Protein AF-A0A850SJY1-F1 (afdb_monomer)

Sequence (124 aa):
MSHYYVGEIPRDQRPSDGVVLDFDSGEESLDRMLDRKASILSKNEGFSYKDMTPVQRVFLTHYWCPICKLLPLYALDLRHRNKVRCGKCRNVISFPGKGKYGKIKKKLAFLLWQERKGGEDVQR

Foldseek 3Di:
DDDDDDDDDDDDDDDDDDDPPPPPDDDPPLVNVLLVLLQVLQVVVPHGPVPDDPVVVQVLQWFQDPPPGIDGLLQWDCVDVVFIAGNPPRHTGDQQCDDDRSVSSSVSSVVSPCVVVVVVPPDD

pLDDT: mean 77.31, std 18.54, range [34.56, 95.31]

Radius of gyration: 23.64 Å; Cα contacts (8 Å, |Δi|>4): 106; chains: 1; bounding box: 45×64×59 Å

Mean predicted aligned error: 12.93 Å

Secondary structure (DSSP, 8-state):
--PPP-----S------S------S----HHHHHHHHHHHHHHHTT--STTS-HHHHHHHHEEEETTTEEEEGGGEE-SSTTS-EETTT--B-----SSTTHHHHHHHHHHHHHHHHHTS-S--

Solvent-accessible surface area (backbone atoms only — not comparable to full-atom values): 8003 Å² total; per-residue (Å²): 142,80,86,83,80,91,75,90,80,83,86,90,83,86,80,95,82,79,75,86,76,78,78,63,86,83,73,76,51,69,66,59,50,50,51,52,50,49,37,53,54,31,49,76,73,75,42,62,53,83,78,45,54,74,67,56,47,46,64,49,48,34,45,77,37,97,84,78,38,77,39,53,38,78,51,50,34,63,91,39,92,90,58,36,20,37,55,84,79,60,48,79,44,91,74,62,67,64,68,93,54,18,51,54,31,51,53,50,38,52,52,48,50,46,55,67,50,65,72,68,74,85,80,130

Structure (mmCIF, N/CA/C/O backbone):
data_AF-A0A850SJY1-F1
#
_entry.id   AF-A0A850SJY1-F1
#
loop_
_atom_site.group_PDB
_atom_site.id
_atom_site.type_symbol
_atom_site.label_atom_id
_atom_site.label_alt_id
_atom_site.label_comp_id
_atom_site.label_asym_id
_atom_site.label_entity_id
_atom_site.label_seq_id
_atom_site.pdbx_PDB_ins_code
_atom_site.Cartn_x
_atom_site.Cartn_y
_atom_site.Cartn_z
_atom_site.occupancy
_atom_site.B_iso_or_equiv
_atom_site.auth_seq_id
_atom_site.a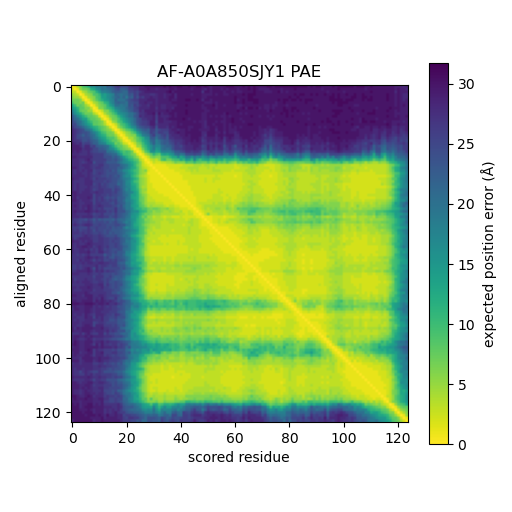uth_comp_id
_atom_site.auth_asym_id
_atom_site.auth_atom_id
_atom_site.pdbx_PDB_model_num
ATOM 1 N N . MET A 1 1 ? -17.380 -52.917 35.259 1.00 45.25 1 MET A N 1
ATOM 2 C CA . MET A 1 1 ? -17.650 -51.646 35.961 1.00 45.25 1 MET A CA 1
ATOM 3 C C . MET A 1 1 ? -16.524 -51.430 36.950 1.00 45.25 1 MET A C 1
ATOM 5 O O . MET A 1 1 ? -16.547 -52.039 38.008 1.00 45.25 1 MET A O 1
ATOM 9 N N . SER A 1 2 ? -15.520 -50.639 36.575 1.00 39.59 2 SER A N 1
ATOM 10 C CA . SER A 1 2 ? -14.435 -50.256 37.481 1.00 39.59 2 SER A CA 1
ATOM 11 C C . SER A 1 2 ? -14.310 -48.745 37.454 1.00 39.59 2 SER A C 1
ATOM 13 O O . SER A 1 2 ? -14.158 -48.137 36.398 1.00 39.59 2 SER A O 1
ATOM 15 N N . HIS A 1 3 ? -14.491 -48.176 38.639 1.00 42.84 3 HIS A N 1
ATOM 16 C CA . HIS A 1 3 ? -14.494 -46.759 38.939 1.00 42.84 3 HIS A CA 1
ATOM 17 C C . HIS A 1 3 ? -13.081 -46.192 38.789 1.00 42.84 3 HIS A C 1
ATOM 19 O O . HIS A 1 3 ? -12.142 -46.726 39.377 1.00 42.84 3 HIS A O 1
ATOM 25 N N . TYR A 1 4 ? -12.934 -45.099 38.043 1.00 50.09 4 TYR A N 1
ATOM 26 C CA . TYR A 1 4 ? -11.721 -44.289 38.089 1.00 50.09 4 TYR A CA 1
ATOM 27 C C . TYR A 1 4 ? -11.861 -43.268 39.218 1.00 50.09 4 TYR A C 1
ATOM 29 O O . TYR A 1 4 ? -12.782 -42.453 39.232 1.00 50.09 4 TYR A O 1
ATOM 37 N N . TYR A 1 5 ? -10.959 -43.383 40.186 1.00 50.75 5 TYR A N 1
ATOM 38 C CA . TYR A 1 5 ? -10.800 -42.487 41.323 1.00 50.75 5 TYR A CA 1
ATOM 39 C C . TYR A 1 5 ? -10.130 -41.184 40.857 1.00 50.75 5 TYR A C 1
ATOM 41 O O . TYR A 1 5 ? -9.158 -41.223 40.103 1.00 50.75 5 TYR A O 1
ATOM 49 N N . VAL A 1 6 ? -10.646 -40.042 41.315 1.00 51.06 6 VAL A N 1
ATOM 50 C CA . VAL A 1 6 ? -10.051 -38.712 41.125 1.00 51.06 6 VAL A CA 1
ATOM 51 C C . VAL A 1 6 ? -8.974 -38.538 42.195 1.00 51.06 6 VAL A C 1
ATOM 53 O O . VAL A 1 6 ? -9.284 -38.533 43.383 1.00 51.06 6 VAL A O 1
ATOM 56 N N . GLY A 1 7 ? -7.712 -38.446 41.778 1.00 42.31 7 GLY A N 1
ATOM 57 C CA . GLY A 1 7 ? -6.581 -38.101 42.638 1.00 42.31 7 GLY A CA 1
ATOM 58 C C . GLY A 1 7 ? -5.987 -36.766 42.201 1.00 42.31 7 GLY A C 1
ATOM 59 O O . GLY A 1 7 ? -5.564 -36.622 41.056 1.00 42.31 7 GLY A O 1
ATOM 60 N N . GLU A 1 8 ? -5.993 -35.789 43.102 1.00 50.28 8 GLU A N 1
ATOM 61 C CA . GLU A 1 8 ? -5.348 -34.485 42.943 1.00 50.28 8 GLU A CA 1
ATOM 62 C C . GLU A 1 8 ? -3.819 -34.652 42.917 1.00 50.28 8 GLU A C 1
ATOM 64 O O . GLU A 1 8 ? -3.262 -35.364 43.754 1.00 50.28 8 GLU A O 1
ATOM 69 N N . ILE A 1 9 ? -3.129 -34.002 41.970 1.00 54.12 9 ILE A N 1
ATOM 70 C CA . ILE A 1 9 ? -1.659 -34.016 41.895 1.00 54.12 9 ILE A CA 1
ATOM 71 C C . ILE A 1 9 ? -1.104 -32.658 42.385 1.00 54.12 9 ILE A C 1
ATOM 73 O O . ILE A 1 9 ? -1.528 -31.619 41.871 1.00 54.12 9 ILE A O 1
ATOM 77 N N . PRO A 1 10 ? -0.180 -32.651 43.371 1.00 42.91 10 PRO A N 1
ATOM 78 C CA . PRO A 1 10 ? 0.374 -31.457 44.019 1.00 42.91 10 PRO A CA 1
ATOM 79 C C . PRO A 1 10 ? 1.134 -30.488 43.103 1.00 42.91 10 PRO A C 1
ATOM 81 O O . PRO A 1 10 ? 1.713 -30.870 42.087 1.00 42.91 10 PRO A O 1
ATOM 84 N N . ARG A 1 11 ? 1.179 -29.221 43.539 1.00 51.91 11 ARG A N 1
ATOM 85 C CA . ARG A 1 11 ? 2.050 -28.161 43.009 1.00 51.91 11 ARG A CA 1
ATOM 86 C C . ARG A 1 11 ? 3.530 -28.452 43.292 1.00 51.91 11 ARG A C 1
ATOM 88 O O . ARG A 1 11 ? 3.862 -29.057 44.304 1.00 51.91 11 ARG A O 1
ATOM 95 N N . ASP A 1 12 ? 4.360 -27.885 42.420 1.00 52.19 12 ASP A N 1
ATOM 96 C CA . ASP A 1 12 ? 5.818 -27.744 42.496 1.00 52.19 12 ASP A CA 1
ATOM 97 C C . ASP A 1 12 ? 6.671 -28.972 42.159 1.00 52.19 12 ASP A C 1
ATOM 99 O O . ASP A 1 12 ? 7.045 -29.767 43.015 1.00 52.19 12 ASP A O 1
ATOM 103 N N . GLN A 1 13 ? 7.085 -29.024 40.886 1.00 45.97 13 GLN A N 1
ATOM 104 C CA . GLN A 1 13 ? 8.474 -29.292 40.503 1.00 45.97 13 GLN A CA 1
ATOM 105 C C . GLN A 1 13 ? 8.718 -28.856 39.048 1.00 45.97 13 GLN A C 1
ATOM 107 O O . GLN A 1 13 ? 8.321 -29.519 38.092 1.00 45.97 13 GLN A O 1
ATOM 112 N N . ARG A 1 14 ? 9.372 -27.701 38.886 1.00 57.16 14 ARG A N 1
ATOM 113 C CA . ARG A 1 14 ? 10.052 -27.299 37.645 1.00 57.16 14 ARG A CA 1
ATOM 114 C C . ARG A 1 14 ? 11.370 -28.072 37.545 1.00 57.16 14 ARG A C 1
ATOM 116 O O . ARG A 1 14 ? 12.137 -28.050 38.506 1.00 57.16 14 ARG A O 1
ATOM 123 N N . PRO A 1 15 ? 11.695 -28.603 36.363 1.00 44.12 15 PRO A N 1
ATOM 124 C CA . PRO A 1 15 ? 13.043 -28.453 35.835 1.00 44.12 15 PRO A CA 1
ATOM 125 C C . PRO A 1 15 ? 13.032 -27.424 34.709 1.00 44.12 15 PRO A C 1
ATOM 127 O O . PRO A 1 15 ? 12.260 -27.490 33.754 1.00 44.12 15 PRO A O 1
ATOM 130 N N . SER A 1 16 ? 13.875 -26.426 34.906 1.00 57.25 16 SER A N 1
ATOM 131 C CA . SER A 1 16 ? 14.243 -25.365 33.988 1.00 57.25 16 SER A CA 1
ATOM 132 C C . SER A 1 16 ? 14.931 -25.968 32.767 1.00 57.25 16 SER A C 1
ATOM 134 O O . SER A 1 16 ? 16.061 -26.392 32.911 1.00 57.25 16 SER A O 1
ATOM 136 N N . ASP A 1 17 ? 14.261 -26.025 31.617 1.00 53.19 17 ASP A N 1
ATOM 137 C CA . ASP A 1 17 ? 14.874 -26.099 30.280 1.00 53.19 17 ASP A CA 1
ATOM 138 C C . ASP A 1 17 ? 13.757 -25.961 29.241 1.00 53.19 17 ASP A C 1
ATOM 140 O O . ASP A 1 17 ? 13.065 -26.910 28.880 1.00 53.19 17 ASP A O 1
ATOM 144 N N . GLY A 1 18 ? 13.500 -24.727 28.815 1.00 48.84 18 GLY A N 1
ATOM 145 C CA . GLY A 1 18 ? 12.356 -24.425 27.965 1.00 48.84 18 GLY A CA 1
ATOM 146 C C . GLY A 1 18 ? 12.515 -23.087 27.276 1.00 48.84 18 GLY A C 1
ATOM 147 O O . GLY A 1 18 ? 11.812 -22.145 27.612 1.00 48.84 18 GLY A O 1
ATOM 148 N N . VAL A 1 19 ? 13.468 -23.052 26.344 1.00 50.16 19 VAL A N 1
ATOM 149 C CA . VAL A 1 19 ? 13.595 -22.103 25.230 1.00 50.16 19 VAL A CA 1
ATOM 150 C C . VAL A 1 19 ? 13.408 -20.637 25.636 1.00 50.16 19 VAL A C 1
ATOM 152 O O . VAL A 1 19 ? 12.308 -20.088 25.616 1.00 50.16 19 VAL A O 1
ATOM 155 N N . VAL A 1 20 ? 14.520 -19.971 25.948 1.00 45.59 20 VAL A N 1
ATOM 156 C CA . VAL A 1 20 ? 14.609 -18.515 25.800 1.00 45.59 20 VAL A CA 1
ATOM 157 C C . VAL A 1 20 ? 14.254 -18.219 24.342 1.00 45.59 20 VAL A C 1
ATOM 159 O O . VAL A 1 20 ? 15.021 -18.521 23.434 1.00 45.59 20 VAL A O 1
ATOM 162 N N . LEU A 1 21 ? 13.038 -17.727 24.100 1.00 49.91 21 LEU A N 1
ATOM 163 C CA . LEU A 1 21 ? 12.724 -17.071 22.843 1.00 49.91 21 LEU A CA 1
ATOM 164 C C . LEU A 1 21 ? 13.531 -15.777 22.855 1.00 49.91 21 LEU A C 1
ATOM 166 O O . LEU A 1 21 ? 13.095 -14.779 23.429 1.00 49.91 21 LEU A O 1
ATOM 170 N N . ASP A 1 22 ? 14.720 -15.830 22.261 1.00 45.59 22 ASP A N 1
ATOM 171 C CA . ASP A 1 22 ? 15.422 -14.656 21.764 1.00 45.59 22 ASP A CA 1
ATOM 172 C C . ASP A 1 22 ? 14.466 -13.920 20.815 1.00 45.59 22 ASP A C 1
ATOM 174 O O . ASP A 1 22 ? 14.356 -14.230 19.629 1.00 45.59 22 ASP A O 1
ATOM 178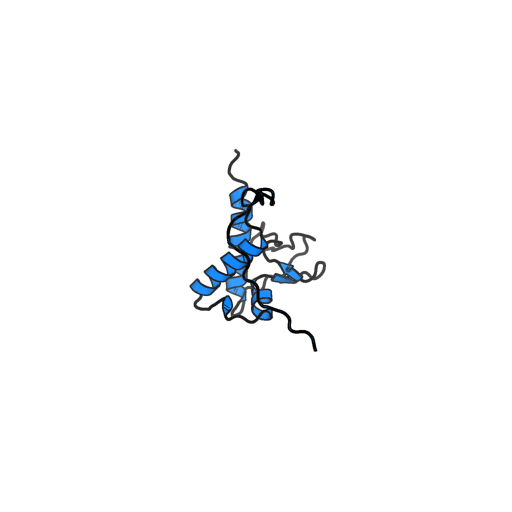 N N . PHE A 1 23 ? 13.694 -12.971 21.352 1.00 52.50 23 PHE A N 1
ATOM 179 C CA . PHE A 1 23 ? 12.986 -11.990 20.540 1.00 52.50 23 PHE A CA 1
ATOM 180 C C . PHE A 1 23 ? 14.000 -10.922 20.144 1.00 52.50 23 PHE A C 1
ATOM 182 O O . PHE A 1 23 ? 14.135 -9.877 20.778 1.00 52.50 23 PHE A O 1
ATOM 189 N N . ASP A 1 24 ? 14.750 -11.310 19.117 1.00 51.59 24 ASP A N 1
ATOM 190 C CA . ASP A 1 24 ? 15.448 -10.519 18.115 1.00 51.59 24 ASP A CA 1
ATOM 191 C C . ASP A 1 24 ? 15.129 -9.014 18.182 1.00 51.59 24 ASP A C 1
ATOM 193 O O . ASP A 1 24 ? 13.963 -8.604 18.145 1.00 51.59 24 ASP A O 1
ATOM 197 N N . SER A 1 25 ? 16.183 -8.200 18.289 1.00 48.81 25 SER A N 1
ATOM 198 C CA . SER A 1 25 ? 16.172 -6.740 18.157 1.00 48.81 25 SER A CA 1
ATOM 199 C C . SER A 1 25 ? 15.089 -6.266 17.183 1.00 48.81 25 SER A C 1
ATOM 201 O O . SER A 1 25 ? 15.163 -6.507 15.983 1.00 48.81 25 SER A O 1
ATOM 203 N N . GLY A 1 26 ? 14.058 -5.617 17.731 1.00 50.81 26 GLY A N 1
ATOM 204 C CA . GLY A 1 26 ? 12.777 -5.375 17.074 1.00 50.81 26 GLY A CA 1
ATOM 205 C C . GLY A 1 26 ? 12.823 -4.481 15.834 1.00 50.81 26 GLY A C 1
ATOM 206 O O . GLY A 1 26 ? 12.446 -3.311 15.901 1.00 50.81 26 GLY A O 1
ATOM 207 N N . GLU A 1 27 ? 13.165 -5.049 14.680 1.00 56.59 27 GLU A N 1
ATOM 208 C CA . GLU A 1 27 ? 12.739 -4.505 13.393 1.00 56.59 27 GLU A CA 1
ATOM 209 C C . GLU A 1 27 ? 11.227 -4.732 13.235 1.00 56.59 27 GLU A C 1
ATOM 211 O O . GLU A 1 27 ? 10.726 -5.855 13.118 1.00 56.59 27 GLU A O 1
ATOM 216 N N . GLU A 1 28 ? 10.453 -3.644 13.252 1.00 72.69 28 GLU A N 1
ATOM 217 C CA . GLU A 1 28 ? 9.035 -3.688 12.896 1.00 72.69 28 GLU A CA 1
ATOM 218 C C . GLU A 1 28 ? 8.912 -4.182 11.444 1.00 72.69 28 GLU A C 1
ATOM 220 O O . GLU A 1 28 ? 9.332 -3.507 10.507 1.00 72.69 28 GLU A O 1
ATOM 225 N N . SER A 1 29 ? 8.317 -5.364 11.231 1.00 87.56 29 SER A N 1
ATOM 226 C CA . SER A 1 29 ? 8.063 -5.872 9.875 1.00 87.56 29 SER A CA 1
ATOM 227 C C . SER A 1 29 ? 7.284 -4.840 9.047 1.00 87.56 29 SER A C 1
ATOM 229 O O . SER A 1 29 ? 6.317 -4.256 9.550 1.00 87.56 29 SER A O 1
ATOM 231 N N . LEU A 1 30 ? 7.626 -4.676 7.766 1.00 87.69 30 LEU A N 1
ATOM 232 C CA . LEU A 1 30 ? 6.996 -3.687 6.877 1.00 87.69 30 LEU A CA 1
ATOM 233 C C . LEU A 1 30 ? 5.464 -3.811 6.801 1.00 87.69 30 LEU A C 1
ATOM 235 O O . LEU A 1 30 ? 4.776 -2.800 6.654 1.00 87.69 30 LEU A O 1
ATOM 239 N N . ASP A 1 31 ? 4.924 -5.025 6.935 1.00 87.94 31 ASP A N 1
ATOM 240 C CA . ASP A 1 31 ? 3.477 -5.261 6.975 1.00 87.94 31 ASP A CA 1
ATOM 241 C C . ASP A 1 31 ? 2.833 -4.691 8.252 1.00 87.94 31 ASP A C 1
ATOM 243 O O . ASP A 1 31 ? 1.812 -4.007 8.180 1.00 87.94 31 ASP A O 1
ATOM 247 N N . ARG A 1 32 ? 3.466 -4.876 9.420 1.00 88.81 32 ARG A N 1
ATOM 248 C CA . ARG A 1 32 ? 3.012 -4.266 10.686 1.00 88.81 32 ARG A CA 1
ATOM 249 C C . ARG A 1 32 ? 3.079 -2.742 10.634 1.00 88.81 32 ARG A C 1
ATOM 251 O O . ARG A 1 32 ? 2.130 -2.083 11.061 1.00 88.81 32 ARG A O 1
ATOM 258 N N . MET A 1 33 ? 4.148 -2.185 10.062 1.00 90.75 33 MET A N 1
ATOM 259 C CA . MET A 1 33 ? 4.275 -0.742 9.839 1.00 90.75 33 MET A CA 1
ATOM 260 C C . MET A 1 33 ? 3.144 -0.227 8.934 1.00 90.75 33 MET A C 1
ATOM 262 O O . MET A 1 33 ? 2.474 0.755 9.262 1.00 90.75 33 MET A O 1
ATOM 266 N N . LEU A 1 34 ? 2.885 -0.912 7.814 1.00 91.94 34 LEU A N 1
ATOM 267 C CA . LEU A 1 34 ? 1.805 -0.589 6.878 1.00 91.94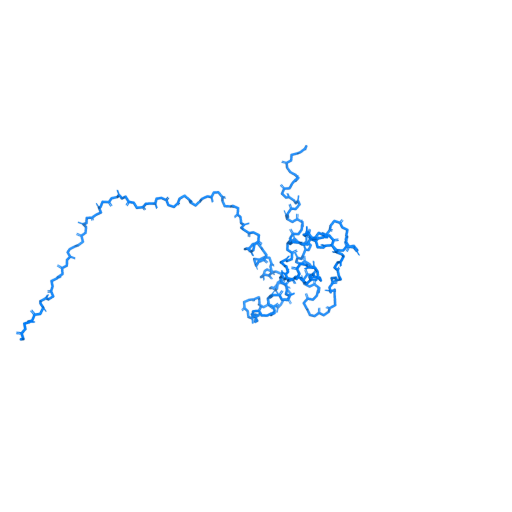 34 LEU A CA 1
ATOM 268 C C . LEU A 1 34 ? 0.443 -0.549 7.578 1.00 91.94 34 LEU A C 1
ATOM 270 O O . LEU A 1 34 ? -0.272 0.448 7.447 1.00 91.94 34 LEU A O 1
ATOM 274 N N . ASP A 1 35 ? 0.109 -1.580 8.352 1.00 91.56 35 ASP A N 1
ATOM 275 C CA . ASP A 1 35 ? -1.158 -1.656 9.080 1.00 91.56 35 ASP A CA 1
ATOM 276 C C . ASP A 1 35 ? -1.273 -0.588 10.173 1.00 91.56 35 ASP A C 1
ATOM 278 O O . ASP A 1 35 ? -2.304 0.085 10.289 1.00 91.56 35 ASP A O 1
ATOM 282 N N . ARG A 1 36 ? -0.208 -0.366 10.949 1.00 91.75 36 ARG A N 1
ATOM 283 C CA . ARG A 1 36 ? -0.174 0.662 11.996 1.00 91.75 36 ARG A CA 1
ATOM 284 C C . ARG A 1 36 ? -0.401 2.052 11.410 1.00 91.75 36 ARG A C 1
ATOM 286 O O . ARG A 1 36 ? -1.250 2.802 11.901 1.00 91.75 36 ARG A O 1
ATOM 293 N N . LYS A 1 37 ? 0.317 2.397 10.338 1.00 92.44 37 LYS A N 1
ATOM 294 C CA . LYS A 1 37 ? 0.176 3.694 9.663 1.00 92.44 37 LYS A CA 1
ATOM 295 C C . LYS A 1 37 ? -1.197 3.835 9.020 1.00 92.44 37 LYS A C 1
ATOM 297 O O . LYS A 1 37 ? -1.809 4.890 9.172 1.00 92.44 37 LYS A O 1
ATOM 302 N N . ALA A 1 38 ? -1.711 2.788 8.373 1.00 92.12 38 ALA A N 1
ATOM 303 C CA . ALA A 1 38 ? -3.061 2.786 7.817 1.00 92.12 38 ALA A CA 1
ATOM 304 C C . ALA A 1 38 ? -4.112 3.050 8.905 1.00 92.12 38 ALA A C 1
ATOM 306 O O . ALA A 1 38 ? -4.997 3.883 8.703 1.00 92.12 38 ALA A O 1
ATOM 307 N N . SER A 1 39 ? -3.977 2.426 10.078 1.00 92.25 39 SER A N 1
ATOM 308 C CA . SER A 1 39 ? -4.875 2.640 11.215 1.00 92.25 39 SER A CA 1
ATOM 309 C C . SER A 1 39 ? -4.842 4.080 11.736 1.00 92.25 39 SER A C 1
ATOM 311 O O . SER A 1 39 ? -5.900 4.659 11.986 1.00 92.25 39 SER A O 1
ATOM 313 N N . ILE A 1 40 ? -3.653 4.672 11.885 1.00 91.69 40 ILE A N 1
ATOM 314 C CA . ILE A 1 40 ? -3.493 6.060 12.353 1.00 91.69 40 ILE A CA 1
ATOM 315 C C . ILE A 1 40 ? -4.091 7.044 11.340 1.00 91.69 40 ILE A C 1
ATOM 317 O O . ILE A 1 40 ? -4.888 7.905 11.708 1.00 91.69 40 ILE A O 1
ATOM 321 N N . LEU A 1 41 ? -3.754 6.893 10.055 1.00 91.25 41 LEU A N 1
ATOM 322 C CA . LEU A 1 41 ? -4.258 7.762 8.986 1.00 91.25 41 LEU A CA 1
ATOM 323 C C . LEU A 1 41 ? -5.779 7.689 8.859 1.00 91.25 41 LEU A C 1
ATOM 325 O O . LEU A 1 41 ? -6.429 8.716 8.704 1.00 91.25 41 LEU A O 1
ATOM 329 N N . SER A 1 42 ? -6.338 6.482 8.953 1.00 89.44 42 SER A N 1
ATOM 330 C CA . SER A 1 42 ? -7.784 6.261 8.907 1.00 89.44 42 SER A CA 1
ATOM 331 C C . SER A 1 42 ? -8.500 7.014 10.026 1.00 89.44 42 SER A C 1
ATOM 333 O O . SER A 1 42 ? -9.467 7.731 9.772 1.00 89.44 42 SER A O 1
ATOM 335 N N . LYS A 1 43 ? -7.968 6.921 11.254 1.00 89.62 43 LYS A N 1
ATOM 336 C CA . LYS A 1 43 ? -8.519 7.609 12.425 1.00 89.62 43 LYS A CA 1
ATOM 337 C C . LYS A 1 43 ? -8.503 9.131 12.250 1.00 89.62 43 LYS A C 1
ATOM 339 O O . LYS A 1 43 ? -9.496 9.781 12.559 1.00 89.62 43 LYS A O 1
ATOM 344 N N . ASN A 1 44 ? -7.418 9.686 11.707 1.00 87.81 44 ASN A N 1
ATOM 345 C CA . ASN A 1 44 ? -7.289 11.127 11.451 1.00 87.81 44 ASN A CA 1
ATOM 346 C C . ASN A 1 44 ? -8.269 11.640 10.383 1.00 87.81 44 ASN A C 1
ATOM 348 O O . ASN A 1 44 ? -8.629 12.811 10.391 1.00 87.81 44 ASN A O 1
ATOM 352 N N . GLU A 1 45 ? -8.700 10.772 9.470 1.00 85.88 45 GLU A N 1
ATOM 353 C CA . GLU A 1 45 ? -9.673 11.084 8.417 1.00 85.88 45 GLU A CA 1
ATOM 354 C C . GLU A 1 45 ? -11.118 10.738 8.841 1.00 85.88 45 GLU A C 1
ATOM 356 O O . GLU A 1 45 ? -12.040 10.819 8.030 1.00 85.88 45 GLU A O 1
ATOM 361 N N . GLY A 1 46 ? -11.330 10.364 10.111 1.00 85.75 46 GLY A N 1
ATOM 362 C CA . GLY A 1 46 ? -12.655 10.187 10.708 1.00 85.75 46 GLY A CA 1
ATOM 363 C C . GLY A 1 46 ? -13.291 8.807 10.523 1.00 85.75 46 GLY A C 1
ATOM 364 O O . GLY A 1 46 ? -14.508 8.689 10.644 1.00 85.75 46 GLY A O 1
ATOM 365 N N . PHE A 1 47 ? -12.518 7.754 10.230 1.00 86.12 47 PHE A N 1
ATOM 366 C CA . PHE A 1 47 ? -13.053 6.388 10.153 1.00 86.12 47 PHE A CA 1
ATOM 367 C C . PHE A 1 47 ? -12.137 5.336 10.792 1.00 86.12 47 PHE A C 1
ATOM 369 O O . PHE A 1 47 ? -10.920 5.480 10.883 1.00 86.12 47 PHE A O 1
ATOM 376 N N . SER A 1 48 ? -12.733 4.230 11.233 1.00 87.69 48 SER A N 1
ATOM 377 C CA . SER A 1 48 ? -12.013 3.123 11.861 1.00 87.69 48 SER A CA 1
ATOM 378 C C . SER A 1 48 ? -11.473 2.153 10.811 1.00 87.69 48 SER A C 1
ATOM 380 O O . SER A 1 48 ? -12.223 1.578 10.023 1.00 87.69 48 SER A O 1
ATOM 382 N N . TYR A 1 49 ? -10.157 1.930 10.814 1.00 88.44 49 TYR A N 1
ATOM 383 C CA . TYR A 1 49 ? -9.527 0.895 9.983 1.00 88.44 49 TYR A CA 1
ATOM 384 C C . TYR A 1 49 ? -9.981 -0.519 10.380 1.00 88.44 49 TYR A C 1
ATOM 386 O O . TYR A 1 49 ? -10.098 -1.398 9.526 1.00 88.44 49 TYR A O 1
ATOM 394 N N . LYS A 1 50 ? -10.289 -0.736 11.667 1.00 87.69 50 LYS A N 1
ATOM 395 C CA . LYS A 1 50 ? -10.780 -2.025 12.175 1.00 87.69 50 LYS A CA 1
ATOM 396 C C . LYS A 1 50 ? -12.172 -2.357 11.639 1.00 87.69 50 LYS A C 1
ATOM 398 O O . LYS A 1 50 ? -12.430 -3.516 11.329 1.00 87.69 50 LYS A O 1
ATOM 403 N N . ASP A 1 51 ? -13.003 -1.342 11.433 1.00 90.06 51 ASP A N 1
ATOM 404 C CA . ASP A 1 51 ? -14.386 -1.513 10.971 1.00 90.06 51 ASP A CA 1
ATOM 405 C C . ASP A 1 51 ? -14.460 -1.693 9.446 1.00 90.06 51 ASP A C 1
ATOM 407 O O . ASP A 1 51 ? -15.511 -2.012 8.893 1.00 90.06 51 ASP A O 1
ATOM 411 N N . MET A 1 52 ? -13.338 -1.516 8.737 1.00 89.38 52 MET A N 1
AT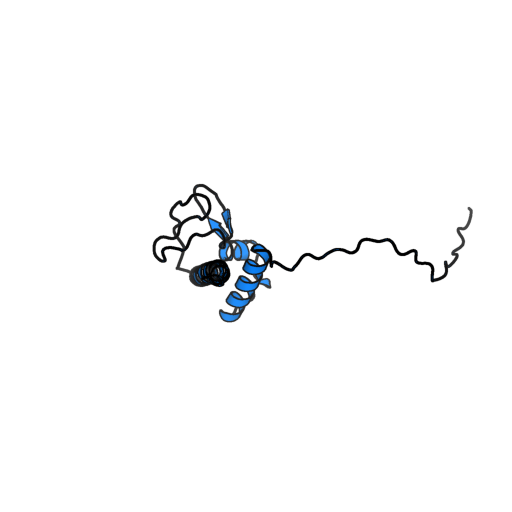OM 412 C CA . MET A 1 52 ? -13.264 -1.823 7.315 1.00 89.38 52 MET A CA 1
ATOM 413 C C . MET A 1 52 ? -13.354 -3.320 7.058 1.00 89.38 52 MET A C 1
ATOM 415 O O . MET A 1 52 ? -12.674 -4.125 7.704 1.00 89.38 52 MET A O 1
ATOM 419 N N . THR A 1 53 ? -14.083 -3.664 5.999 1.00 92.31 53 THR A N 1
ATOM 420 C CA . THR A 1 53 ? -14.051 -5.011 5.423 1.00 92.31 53 THR A CA 1
ATOM 421 C C . THR A 1 53 ? -12.635 -5.364 4.941 1.00 92.31 53 THR A C 1
ATOM 423 O O . THR A 1 53 ? -11.881 -4.470 4.535 1.00 92.31 53 THR A O 1
ATOM 426 N N . PRO A 1 54 ? -12.260 -6.655 4.900 1.00 90.06 54 PRO A N 1
ATOM 427 C CA . PRO A 1 54 ? -10.946 -7.080 4.410 1.00 90.06 54 PRO A CA 1
ATOM 428 C C . PRO A 1 54 ? -10.606 -6.529 3.017 1.00 90.06 54 PRO A C 1
ATOM 430 O O . PRO A 1 54 ? -9.497 -6.056 2.780 1.00 90.06 54 PRO A O 1
ATOM 433 N N . VAL A 1 55 ? -11.590 -6.495 2.115 1.00 90.06 55 VAL A N 1
ATOM 434 C CA . VAL A 1 55 ? -11.432 -5.965 0.753 1.00 90.06 55 VAL A CA 1
ATOM 435 C C . VAL A 1 55 ? -11.104 -4.468 0.765 1.00 90.06 55 VAL A C 1
ATOM 437 O O . VAL A 1 55 ? -10.206 -4.024 0.049 1.00 90.06 55 VAL A O 1
ATOM 440 N N . GLN A 1 56 ? -11.775 -3.674 1.604 1.00 89.69 56 GLN A N 1
ATOM 441 C CA . GLN A 1 56 ? -11.485 -2.241 1.746 1.00 89.69 56 GLN A CA 1
ATOM 442 C C . GLN A 1 56 ? -10.078 -1.989 2.295 1.00 89.69 56 GLN A C 1
ATOM 444 O O . GLN A 1 56 ? -9.396 -1.082 1.814 1.00 89.69 56 GLN A O 1
ATOM 449 N N . ARG A 1 57 ? -9.622 -2.811 3.250 1.00 91.44 57 ARG A N 1
ATOM 450 C CA . ARG A 1 57 ? -8.250 -2.722 3.766 1.00 91.44 57 ARG A CA 1
ATOM 451 C C . ARG A 1 57 ? -7.242 -2.971 2.654 1.00 91.44 57 ARG A C 1
ATOM 453 O O . ARG A 1 57 ? -6.367 -2.138 2.455 1.00 91.44 57 ARG A O 1
ATOM 460 N N . VAL A 1 58 ? -7.432 -4.023 1.852 1.00 90.75 58 VAL A N 1
ATOM 461 C CA . VAL A 1 58 ? -6.583 -4.306 0.681 1.00 90.75 58 VAL A CA 1
ATOM 462 C C . VAL A 1 58 ? -6.575 -3.133 -0.302 1.00 90.75 58 VAL A C 1
ATOM 464 O O . VAL A 1 58 ? -5.510 -2.722 -0.756 1.00 90.75 58 VAL A O 1
ATOM 467 N N . PHE A 1 59 ? -7.725 -2.518 -0.592 1.00 88.69 59 PHE A N 1
ATOM 468 C CA . PHE A 1 59 ? -7.766 -1.331 -1.454 1.00 88.69 59 PHE A CA 1
ATOM 469 C C . PHE A 1 59 ? -6.937 -0.157 -0.916 1.00 88.69 59 PHE A C 1
ATOM 471 O O . PHE A 1 59 ? -6.366 0.596 -1.717 1.00 88.69 59 PHE A O 1
ATOM 478 N N . LEU A 1 60 ? -6.876 0.004 0.407 1.00 90.44 60 LEU A N 1
ATOM 479 C CA . LEU A 1 60 ? -6.117 1.055 1.074 1.00 90.44 60 LEU A CA 1
ATOM 480 C C . LEU A 1 60 ? -4.624 0.731 1.168 1.00 90.44 60 LEU A C 1
ATOM 482 O O . LEU A 1 60 ? -3.815 1.639 1.022 1.00 90.44 60 LEU A O 1
ATOM 486 N N . THR A 1 61 ? -4.258 -0.530 1.394 1.00 93.00 61 THR A N 1
ATOM 487 C CA . THR A 1 61 ? -2.881 -0.942 1.713 1.00 93.00 61 THR A CA 1
ATOM 488 C C . THR A 1 61 ? -2.119 -1.557 0.543 1.00 93.00 61 THR A C 1
ATOM 490 O O . THR A 1 61 ? -0.900 -1.679 0.624 1.00 93.00 61 THR A O 1
ATOM 493 N N . HIS A 1 62 ? -2.787 -1.886 -0.567 1.00 93.12 62 HIS A N 1
ATOM 494 C CA . HIS A 1 62 ? -2.177 -2.521 -1.739 1.00 93.12 62 HIS A CA 1
ATOM 495 C C . HIS A 1 62 ? -2.424 -1.734 -3.027 1.00 93.12 62 HIS A C 1
ATOM 497 O O . HIS A 1 62 ? -3.417 -1.023 -3.166 1.00 93.12 62 HIS A O 1
ATOM 503 N N . TYR A 1 63 ? -1.547 -1.877 -4.016 1.00 92.19 63 TYR A N 1
ATOM 504 C CA . TYR A 1 63 ? -1.721 -1.384 -5.379 1.00 92.19 63 TYR A CA 1
ATOM 505 C C . TYR A 1 63 ? -1.699 -2.537 -6.382 1.00 92.19 63 TYR A C 1
ATOM 507 O O . TYR A 1 63 ? -1.143 -3.602 -6.125 1.00 92.19 63 TYR A O 1
ATOM 515 N N . TRP A 1 64 ? -2.302 -2.309 -7.546 1.00 91.38 64 TRP A N 1
ATOM 516 C CA . TRP A 1 64 ? -2.280 -3.273 -8.635 1.00 91.38 64 TRP A CA 1
ATOM 517 C C . TRP A 1 64 ? -1.209 -2.896 -9.655 1.00 91.38 64 TRP A C 1
ATOM 519 O O . TRP A 1 64 ? -1.170 -1.770 -10.155 1.00 91.38 64 TRP A O 1
ATOM 529 N N . CYS A 1 65 ? -0.338 -3.850 -9.960 1.00 92.50 65 CYS A N 1
ATOM 530 C CA . CYS A 1 65 ? 0.624 -3.787 -11.041 1.00 92.50 65 CYS A CA 1
ATOM 531 C C . CYS A 1 65 ? 0.168 -4.714 -12.180 1.00 92.50 65 CYS A C 1
ATOM 533 O O . CYS A 1 65 ? -0.134 -5.877 -11.915 1.00 92.50 65 CYS A O 1
ATOM 535 N N . PRO A 1 66 ? 0.184 -4.274 -13.450 1.00 92.00 66 PRO A N 1
ATOM 536 C CA . PRO A 1 66 ? -0.195 -5.145 -14.566 1.00 92.00 66 PRO A CA 1
ATOM 537 C C . PRO A 1 66 ? 0.707 -6.381 -14.698 1.00 92.00 66 PRO A C 1
ATOM 539 O O . PRO A 1 66 ? 0.230 -7.463 -15.052 1.00 92.00 66 PRO A O 1
ATOM 542 N N . ILE A 1 67 ? 1.984 -6.228 -14.336 1.00 95.31 67 ILE A N 1
ATOM 543 C CA . ILE A 1 67 ? 3.006 -7.277 -14.397 1.00 95.31 67 ILE A CA 1
ATOM 544 C C . ILE A 1 67 ? 3.011 -8.092 -13.097 1.00 95.31 67 ILE A C 1
ATOM 546 O O . ILE A 1 67 ? 2.745 -9.288 -13.112 1.00 95.31 67 ILE A O 1
ATOM 550 N N . CYS A 1 68 ? 3.257 -7.443 -11.953 1.00 93.25 68 CYS A N 1
ATOM 551 C CA . CYS A 1 68 ? 3.452 -8.119 -10.664 1.00 93.25 68 CYS A CA 1
ATOM 552 C C . CYS A 1 68 ? 2.162 -8.426 -9.889 1.00 93.25 68 CYS A C 1
ATOM 554 O O . CYS A 1 68 ? 2.240 -8.979 -8.797 1.00 93.25 68 CYS A O 1
ATOM 556 N N . LYS A 1 69 ? 0.996 -8.055 -10.427 1.00 93.38 69 LYS A N 1
ATOM 557 C CA . LYS A 1 69 ? -0.318 -8.188 -9.782 1.00 93.38 69 LYS A CA 1
ATOM 558 C C . LYS A 1 69 ? -0.416 -7.357 -8.499 1.00 93.38 69 LYS A C 1
ATOM 560 O O . LYS A 1 69 ? 0.042 -6.214 -8.470 1.00 93.38 69 LYS A O 1
ATOM 565 N N . LEU A 1 70 ? -1.115 -7.869 -7.494 1.00 93.00 70 LEU A N 1
ATOM 566 C CA . LEU A 1 70 ? -1.397 -7.157 -6.257 1.00 93.00 70 LEU A CA 1
ATOM 567 C C . LEU A 1 70 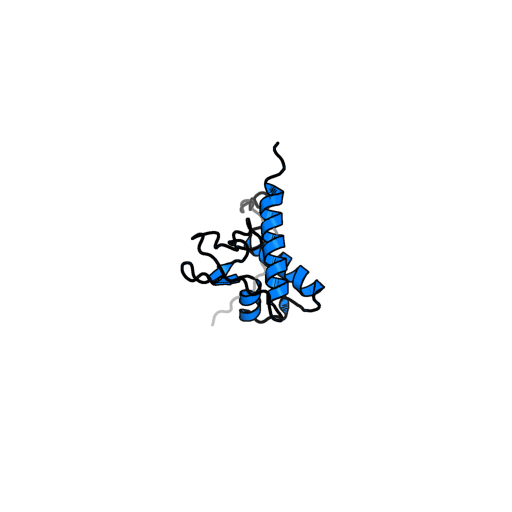? -0.139 -7.099 -5.383 1.00 93.00 70 LEU A C 1
ATOM 569 O O . LEU A 1 70 ? 0.446 -8.130 -5.065 1.00 93.00 70 LEU A O 1
ATOM 573 N N . LEU A 1 71 ? 0.268 -5.893 -4.999 1.00 93.56 71 LEU A N 1
ATOM 574 C CA . LEU A 1 71 ? 1.445 -5.656 -4.168 1.00 93.56 71 LEU A CA 1
ATOM 575 C C . LEU A 1 71 ? 1.128 -4.666 -3.042 1.00 93.56 71 LEU A C 1
ATOM 577 O O . LEU A 1 71 ? 0.317 -3.762 -3.241 1.00 93.56 71 LEU A O 1
ATOM 581 N N . PRO A 1 72 ? 1.782 -4.783 -1.880 1.00 93.38 72 PRO A N 1
ATOM 582 C CA . PRO A 1 72 ? 1.609 -3.845 -0.776 1.00 93.38 72 PRO A CA 1
ATOM 583 C C . PRO A 1 72 ? 2.185 -2.466 -1.119 1.00 93.38 72 PRO A C 1
ATOM 585 O O . PRO A 1 72 ? 3.136 -2.340 -1.893 1.00 93.38 72 PRO A O 1
ATOM 588 N N . LEU A 1 73 ? 1.628 -1.403 -0.537 1.00 93.25 73 LEU A N 1
ATOM 589 C CA . LEU A 1 73 ? 1.997 -0.020 -0.856 1.00 93.25 73 LEU A CA 1
ATOM 590 C C . LEU A 1 73 ? 3.466 0.313 -0.580 1.00 93.25 73 LEU A C 1
ATOM 592 O O . LEU A 1 73 ? 4.037 1.105 -1.327 1.00 93.25 73 LEU A O 1
ATOM 596 N N . TYR A 1 74 ? 4.097 -0.295 0.429 1.00 91.25 74 TYR A N 1
ATOM 597 C CA . TYR A 1 74 ? 5.525 -0.076 0.706 1.00 91.25 74 TYR A CA 1
ATOM 598 C C . TYR A 1 74 ? 6.439 -0.577 -0.425 1.00 91.25 74 TYR A C 1
ATOM 600 O O . TYR A 1 74 ? 7.599 -0.177 -0.512 1.00 91.25 74 TYR A O 1
ATOM 608 N N . ALA A 1 75 ? 5.930 -1.431 -1.320 1.00 91.69 75 ALA A N 1
ATOM 609 C CA . ALA A 1 75 ? 6.648 -1.899 -2.499 1.00 91.69 75 ALA A CA 1
ATOM 610 C C . ALA A 1 75 ? 6.550 -0.921 -3.686 1.00 91.69 75 ALA A C 1
ATOM 612 O O . ALA A 1 75 ? 6.897 -1.292 -4.809 1.00 91.69 75 ALA A O 1
ATOM 613 N N . LEU A 1 76 ? 6.034 0.296 -3.492 1.00 91.25 76 LEU A N 1
ATOM 614 C CA . LEU A 1 76 ? 6.065 1.354 -4.501 1.00 91.25 76 LEU A CA 1
ATOM 615 C C . LEU A 1 76 ? 7.396 2.095 -4.505 1.00 91.25 76 LEU A C 1
ATOM 617 O O . LEU A 1 76 ? 8.021 2.333 -3.474 1.00 91.25 76 LEU A O 1
ATOM 621 N N . ASP A 1 77 ? 7.785 2.528 -5.696 1.00 89.94 77 ASP A N 1
ATOM 622 C CA . ASP A 1 77 ? 8.860 3.480 -5.897 1.00 89.94 77 ASP A CA 1
ATOM 623 C C . ASP A 1 77 ? 8.264 4.867 -6.169 1.00 89.94 77 ASP A C 1
ATOM 625 O O . ASP A 1 77 ? 7.670 5.120 -7.2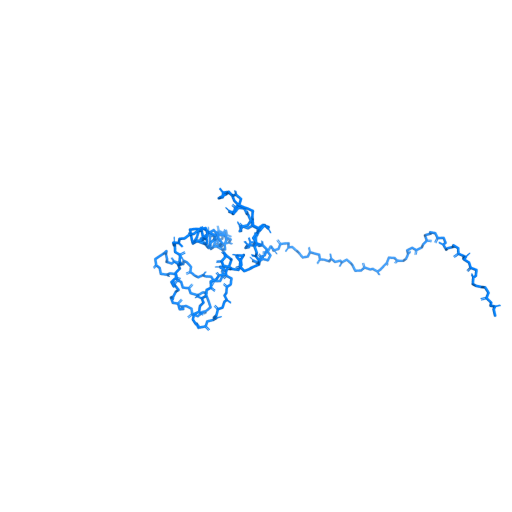26 1.00 89.94 77 ASP A O 1
ATOM 629 N N . LEU A 1 78 ? 8.411 5.755 -5.181 1.00 88.56 78 LEU A N 1
ATOM 630 C CA . LEU A 1 78 ? 7.922 7.134 -5.207 1.00 88.56 78 LEU A CA 1
ATOM 631 C C . LEU A 1 78 ? 9.038 8.169 -5.406 1.00 88.56 78 LEU A C 1
ATOM 633 O O . LEU A 1 78 ? 8.803 9.353 -5.164 1.00 88.56 78 LEU A O 1
ATOM 637 N N . ARG A 1 79 ? 10.222 7.762 -5.902 1.00 85.31 79 ARG A N 1
ATOM 638 C CA . ARG A 1 79 ? 11.342 8.679 -6.218 1.00 85.31 79 ARG A CA 1
ATOM 639 C C . ARG A 1 79 ? 10.904 9.904 -7.026 1.00 85.31 79 ARG A C 1
ATOM 641 O O . ARG A 1 79 ? 11.411 11.000 -6.815 1.00 85.31 79 ARG A O 1
ATOM 648 N N . HIS A 1 80 ? 9.935 9.734 -7.925 1.00 82.00 80 HIS A N 1
ATOM 649 C CA . HIS A 1 80 ? 9.332 10.828 -8.678 1.00 82.00 80 HIS A CA 1
ATOM 650 C C . HIS A 1 80 ? 7.845 10.959 -8.339 1.00 82.00 80 HIS A C 1
ATOM 652 O O . HIS A 1 80 ? 7.039 10.105 -8.708 1.00 82.00 80 HIS A O 1
ATOM 658 N N . ARG A 1 81 ? 7.457 12.084 -7.720 1.00 75.50 81 ARG A N 1
ATOM 659 C CA . ARG A 1 81 ? 6.071 12.354 -7.275 1.00 75.50 81 ARG A CA 1
ATOM 660 C C . ARG A 1 81 ? 5.016 12.220 -8.384 1.00 75.50 81 ARG A C 1
ATOM 662 O O . ARG A 1 81 ? 3.878 11.859 -8.096 1.00 75.50 81 ARG A O 1
ATOM 669 N N . ASN A 1 82 ? 5.401 12.489 -9.634 1.00 78.12 82 ASN A N 1
ATOM 670 C CA . ASN A 1 82 ? 4.511 12.485 -10.803 1.00 78.12 82 ASN A CA 1
ATOM 671 C C . ASN A 1 82 ? 4.601 11.200 -11.645 1.00 78.12 82 ASN A C 1
ATOM 673 O O . ASN A 1 82 ? 3.815 11.022 -12.569 1.00 78.12 82 ASN A O 1
ATOM 677 N N . LYS A 1 83 ? 5.562 10.313 -11.359 1.00 85.62 83 LYS A N 1
ATOM 678 C CA . LYS A 1 83 ? 5.795 9.068 -12.107 1.00 85.62 83 LYS A CA 1
ATOM 679 C C . LYS A 1 83 ? 6.017 7.927 -11.120 1.00 85.62 83 LYS A C 1
ATOM 681 O O . LYS A 1 83 ? 7.137 7.455 -10.944 1.00 85.62 83 LYS A O 1
ATOM 686 N N . VAL A 1 84 ? 4.931 7.517 -10.471 1.00 89.44 84 VAL A N 1
ATOM 687 C CA . VAL A 1 84 ? 4.921 6.390 -9.533 1.00 89.44 84 VAL A CA 1
ATOM 688 C C . VAL A 1 84 ? 5.250 5.100 -10.282 1.00 89.44 84 VAL A C 1
ATOM 690 O O . VAL A 1 84 ? 4.661 4.813 -11.329 1.00 89.44 84 VAL A O 1
ATOM 693 N N . ARG A 1 85 ? 6.191 4.315 -9.754 1.00 93.00 85 ARG A N 1
ATOM 694 C CA . ARG A 1 85 ? 6.623 3.049 -10.355 1.00 93.00 85 ARG A CA 1
ATOM 695 C C . ARG A 1 85 ? 6.435 1.891 -9.387 1.00 93.00 85 ARG A C 1
ATOM 697 O O . ARG A 1 85 ? 6.493 2.050 -8.172 1.00 93.00 85 ARG A O 1
ATOM 704 N N . CYS A 1 86 ? 6.235 0.700 -9.936 1.00 93.12 86 CYS A N 1
ATOM 705 C CA . CYS A 1 86 ? 6.322 -0.531 -9.163 1.00 93.12 86 CYS A CA 1
ATOM 706 C C . CYS A 1 86 ? 7.767 -0.726 -8.682 1.00 93.12 86 CYS A C 1
ATOM 708 O O . CYS A 1 86 ? 8.692 -0.688 -9.493 1.00 93.12 86 CYS A O 1
ATOM 710 N N . GLY A 1 87 ? 7.977 -0.977 -7.391 1.00 91.31 87 GLY A N 1
ATOM 711 C CA . GLY A 1 87 ? 9.311 -1.229 -6.837 1.00 91.31 87 GLY A CA 1
ATOM 712 C C . GLY A 1 87 ? 9.929 -2.558 -7.286 1.00 91.31 87 GLY A C 1
ATOM 713 O O . GLY A 1 87 ? 11.149 -2.675 -7.265 1.00 91.31 87 GLY A O 1
ATOM 714 N N . LYS A 1 88 ? 9.113 -3.527 -7.742 1.00 92.38 88 LYS A N 1
ATOM 715 C CA . LYS A 1 88 ? 9.575 -4.812 -8.304 1.00 92.38 88 LYS A CA 1
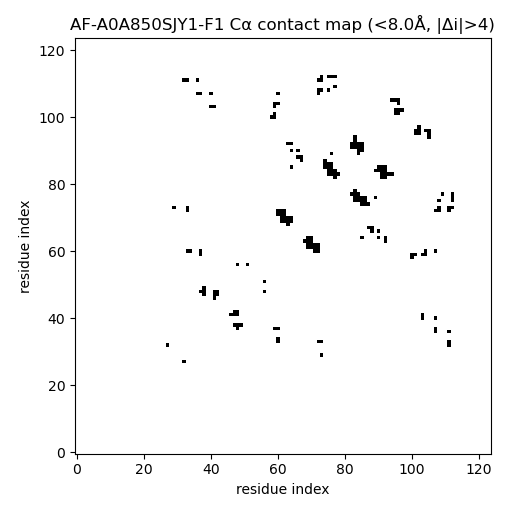ATOM 716 C C . LYS A 1 88 ? 9.960 -4.706 -9.783 1.00 92.38 88 LYS A C 1
ATOM 718 O O . LYS A 1 88 ? 11.111 -4.926 -10.126 1.00 92.38 88 LYS A O 1
ATOM 723 N N . CYS A 1 89 ? 9.013 -4.364 -10.663 1.00 94.25 89 CYS A N 1
ATOM 724 C CA . CYS A 1 89 ? 9.229 -4.395 -12.122 1.00 94.25 89 CYS A CA 1
ATOM 725 C C . CYS A 1 89 ? 9.479 -3.024 -12.769 1.00 94.25 89 CYS A C 1
ATOM 727 O O . CYS A 1 89 ? 9.590 -2.939 -13.987 1.00 94.25 89 CYS A O 1
ATOM 729 N N . ARG A 1 90 ? 9.498 -1.929 -11.994 1.00 92.88 90 ARG A N 1
ATOM 730 C CA . ARG A 1 90 ? 9.666 -0.538 -12.475 1.00 92.88 90 ARG A CA 1
ATOM 731 C C . ARG A 1 90 ? 8.601 -0.030 -13.454 1.00 92.88 90 ARG A C 1
ATOM 733 O O . ARG A 1 90 ? 8.691 1.124 -13.892 1.00 92.88 90 ARG A O 1
ATOM 740 N N . ASN A 1 91 ? 7.569 -0.830 -13.738 1.00 93.50 91 ASN A N 1
ATOM 741 C CA . ASN A 1 91 ? 6.433 -0.422 -14.554 1.00 93.50 91 ASN A CA 1
ATOM 742 C C . ASN A 1 91 ? 5.742 0.804 -13.950 1.00 93.50 91 ASN A C 1
ATOM 744 O O . ASN A 1 91 ? 5.588 0.896 -12.728 1.00 93.50 91 ASN A O 1
ATOM 748 N N . VAL A 1 92 ? 5.315 1.732 -14.804 1.00 91.94 92 VAL A N 1
ATOM 749 C CA . VAL A 1 92 ? 4.604 2.940 -14.374 1.00 91.94 92 VAL A CA 1
ATOM 750 C C . VAL A 1 92 ? 3.211 2.550 -13.888 1.00 91.94 92 VAL A C 1
ATOM 752 O O . VAL A 1 92 ? 2.472 1.855 -14.582 1.00 91.94 92 VAL A O 1
ATOM 755 N N . ILE A 1 93 ? 2.861 2.977 -12.676 1.00 90.75 93 ILE A N 1
ATOM 756 C CA . ILE A 1 93 ? 1.573 2.677 -12.052 1.00 90.75 93 ILE A CA 1
ATOM 757 C C . ILE A 1 93 ? 0.723 3.941 -12.046 1.00 90.75 93 ILE A C 1
ATOM 759 O O . ILE A 1 93 ? 1.140 4.981 -11.534 1.00 90.75 93 ILE A O 1
ATOM 763 N N . SER A 1 94 ? -0.498 3.834 -12.572 1.00 83.25 94 SER A N 1
ATOM 764 C CA . SER A 1 94 ? -1.508 4.868 -12.370 1.00 83.25 94 SER A CA 1
ATOM 765 C C . SER A 1 94 ? -1.979 4.808 -10.921 1.00 83.25 94 SER A C 1
ATOM 767 O O . SER A 1 94 ? -2.613 3.841 -10.496 1.00 83.25 94 SER A O 1
ATOM 769 N N . PHE A 1 95 ? -1.612 5.817 -10.136 1.00 77.88 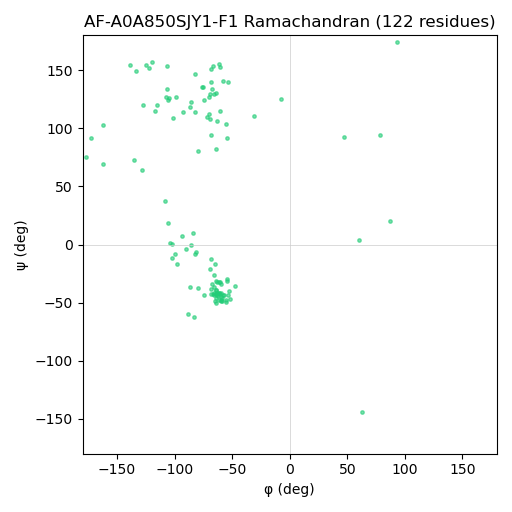95 PHE A N 1
ATOM 770 C CA . PHE A 1 95 ? -1.972 5.878 -8.729 1.00 77.88 95 PHE A CA 1
ATOM 771 C C . PHE A 1 95 ? -3.285 6.661 -8.560 1.00 77.88 95 PHE A C 1
ATOM 773 O O . PHE A 1 95 ? -3.309 7.866 -8.835 1.00 77.88 95 PHE A O 1
ATOM 780 N N . PRO A 1 96 ? -4.388 6.027 -8.117 1.00 71.50 96 PRO A N 1
ATOM 781 C CA . PRO A 1 96 ? -5.683 6.689 -8.046 1.00 71.50 96 PRO A CA 1
ATOM 782 C C . PRO A 1 96 ? -5.678 7.751 -6.941 1.00 71.50 96 PRO A C 1
ATOM 784 O O . PRO A 1 96 ? -5.686 7.440 -5.754 1.00 71.50 96 PRO A O 1
ATOM 787 N N . GLY A 1 97 ? -5.669 9.026 -7.334 1.00 69.25 97 GLY A N 1
ATOM 788 C CA . GLY A 1 97 ? -5.763 10.165 -6.411 1.00 69.25 97 GLY A CA 1
ATOM 789 C C . GLY A 1 97 ? -7.194 10.630 -6.120 1.00 69.25 97 GLY A C 1
ATOM 790 O O . GLY A 1 97 ? -7.384 11.551 -5.327 1.00 69.25 97 GLY A O 1
ATOM 791 N N . LYS A 1 98 ? -8.197 10.030 -6.771 1.00 73.81 98 LYS A N 1
ATOM 792 C CA . LYS A 1 98 ? -9.615 10.409 -6.675 1.00 73.81 98 LYS A CA 1
ATOM 793 C C . LYS A 1 98 ? -10.400 9.377 -5.851 1.00 73.81 98 LYS A C 1
ATOM 795 O O . LYS A 1 98 ? -10.022 8.209 -5.798 1.00 73.81 98 LYS A O 1
ATOM 800 N N . GLY A 1 99 ? -11.493 9.813 -5.222 1.00 77.00 99 GLY A N 1
ATOM 801 C CA . GLY A 1 99 ? -12.395 8.966 -4.429 1.00 77.00 99 GLY A CA 1
ATOM 802 C C . GLY A 1 99 ? -12.074 8.903 -2.930 1.00 77.00 99 GLY A C 1
ATOM 803 O O . GLY A 1 99 ? -11.057 9.433 -2.478 1.00 77.00 99 GLY A O 1
ATOM 804 N N . LYS A 1 100 ? -12.958 8.232 -2.173 1.00 77.00 100 LYS A N 1
ATOM 805 C CA . LYS A 1 100 ? -12.932 8.137 -0.698 1.00 77.00 100 LYS A CA 1
ATOM 806 C C . LYS A 1 100 ? -11.575 7.677 -0.154 1.00 77.00 100 LYS A C 1
ATOM 808 O O . LYS A 1 100 ? -11.029 8.303 0.744 1.00 77.00 100 LYS A O 1
ATOM 813 N N . TYR A 1 101 ? -11.004 6.626 -0.743 1.00 82.38 101 TYR A N 1
ATOM 814 C CA . TYR A 1 101 ? -9.741 6.039 -0.279 1.00 82.38 101 TYR A CA 1
ATOM 815 C C . TYR A 1 101 ? -8.511 6.513 -1.059 1.00 82.38 101 TYR A C 1
ATOM 817 O O . TYR A 1 101 ? -7.399 6.373 -0.565 1.00 82.38 101 TYR A O 1
ATOM 825 N N . GLY A 1 102 ? -8.669 7.105 -2.249 1.00 84.12 102 GLY A N 1
ATOM 826 C CA . GLY A 1 102 ? -7.538 7.458 -3.121 1.00 84.12 102 GLY A CA 1
ATOM 827 C C . GLY A 1 102 ? -6.591 8.494 -2.508 1.00 84.12 102 GLY A C 1
ATOM 828 O O . GLY A 1 102 ? -5.371 8.321 -2.522 1.00 84.12 102 GLY A O 1
ATOM 829 N N . LYS A 1 103 ? -7.145 9.545 -1.883 1.00 85.38 103 LYS A N 1
ATOM 830 C CA . LYS A 1 103 ? -6.351 10.569 -1.177 1.00 85.38 103 LYS A CA 1
ATOM 831 C C . LYS A 1 103 ? -5.533 9.964 -0.032 1.00 85.38 103 LYS A C 1
ATOM 833 O O . LYS A 1 103 ? -4.358 10.282 0.131 1.00 85.38 103 LYS A O 1
ATOM 838 N N . ILE A 1 104 ? -6.152 9.064 0.720 1.00 88.31 104 ILE A N 1
ATOM 839 C CA . ILE A 1 104 ? -5.592 8.45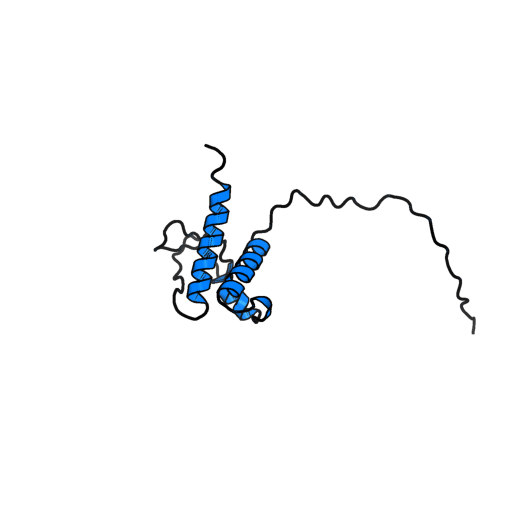1 1.929 1.00 88.31 104 ILE A CA 1
ATOM 840 C C . ILE A 1 104 ? -4.526 7.437 1.548 1.00 88.31 104 ILE A C 1
ATOM 842 O O . ILE A 1 104 ? -3.423 7.477 2.078 1.00 88.31 104 ILE A O 1
ATOM 846 N N . LYS A 1 105 ? -4.806 6.621 0.532 1.00 89.88 105 LYS A N 1
ATOM 847 C CA . LYS A 1 105 ? -3.849 5.713 -0.097 1.00 89.88 105 LYS A CA 1
ATOM 848 C C . LYS A 1 105 ? -2.588 6.452 -0.540 1.00 89.88 105 LYS A C 1
ATOM 850 O O . LYS A 1 105 ? -1.482 5.976 -0.304 1.00 89.88 105 LYS A O 1
ATOM 855 N N . LYS A 1 106 ? -2.742 7.639 -1.145 1.00 87.81 106 LYS A N 1
ATOM 856 C CA . LYS A 1 106 ? -1.611 8.480 -1.571 1.00 87.81 106 LYS A CA 1
ATOM 857 C C . LYS A 1 106 ? -0.800 8.953 -0.371 1.00 87.81 106 LYS A C 1
ATOM 859 O O . LYS A 1 106 ? 0.411 8.764 -0.368 1.00 87.81 106 LYS A O 1
ATOM 864 N N . LYS A 1 107 ? -1.458 9.521 0.646 1.00 89.25 107 LYS A N 1
ATOM 865 C CA . LYS A 1 107 ? -0.798 9.943 1.894 1.00 89.25 107 LYS A CA 1
ATOM 866 C C . LYS A 1 107 ? -0.040 8.780 2.542 1.00 89.25 107 LYS A C 1
ATOM 868 O O . LYS A 1 107 ? 1.133 8.930 2.860 1.00 89.25 107 LYS A O 1
ATOM 873 N N . LEU A 1 108 ? -0.681 7.617 2.655 1.00 91.25 108 LEU A N 1
ATOM 874 C CA . LEU A 1 108 ? -0.101 6.404 3.228 1.00 91.25 108 LEU A CA 1
ATOM 875 C C . LEU A 1 108 ? 1.150 5.957 2.466 1.00 91.25 108 LEU A C 1
ATOM 877 O O . LEU A 1 108 ? 2.188 5.737 3.078 1.00 91.25 108 LEU A O 1
ATOM 881 N N . ALA A 1 109 ? 1.084 5.888 1.134 1.00 90.94 109 ALA A N 1
ATOM 882 C CA . ALA A 1 109 ? 2.223 5.501 0.307 1.00 90.94 109 ALA A CA 1
ATOM 883 C C . ALA A 1 109 ? 3.430 6.442 0.493 1.00 90.94 109 ALA A C 1
ATOM 885 O O . ALA A 1 109 ? 4.560 5.971 0.606 1.00 90.94 109 ALA A O 1
ATOM 886 N N . PHE A 1 110 ? 3.198 7.760 0.565 1.00 88.75 110 PHE A N 1
ATOM 887 C CA . PHE A 1 110 ? 4.265 8.737 0.806 1.00 88.75 110 PHE A CA 1
ATOM 888 C C . PHE A 1 110 ? 4.871 8.623 2.205 1.00 88.75 110 PHE A C 1
ATOM 890 O O . PHE A 1 110 ? 6.093 8.669 2.311 1.00 88.75 110 PHE A O 1
ATOM 897 N N . LEU A 1 111 ? 4.055 8.436 3.249 1.00 89.94 111 LEU A N 1
ATOM 898 C CA . LEU A 1 111 ? 4.558 8.230 4.612 1.00 89.94 111 LEU A CA 1
ATOM 899 C C . LEU A 1 111 ? 5.447 6.984 4.698 1.00 89.94 111 LEU A C 1
ATOM 901 O O . LEU A 1 111 ? 6.541 7.052 5.244 1.00 89.94 111 LEU A O 1
ATOM 905 N N . LEU A 1 112 ? 5.016 5.867 4.105 1.00 90.19 112 LEU A N 1
ATOM 906 C CA . LEU A 1 112 ? 5.789 4.618 4.104 1.00 90.19 112 LEU A CA 1
ATOM 907 C C . LEU A 1 112 ? 7.108 4.754 3.340 1.00 90.19 112 LEU A C 1
ATOM 909 O O . LEU A 1 112 ? 8.131 4.217 3.754 1.00 90.19 112 LEU A O 1
ATOM 913 N N . TRP A 1 113 ? 7.094 5.474 2.217 1.00 87.62 113 TRP A N 1
ATOM 914 C CA . TRP A 1 113 ? 8.308 5.728 1.446 1.00 87.62 113 TRP A CA 1
ATOM 915 C C . TRP A 1 113 ? 9.279 6.651 2.192 1.00 87.62 113 TRP A C 1
ATOM 917 O O . TRP A 1 113 ? 10.484 6.416 2.143 1.00 87.62 113 TRP A O 1
ATOM 927 N N . GLN A 1 114 ? 8.764 7.665 2.898 1.00 86.25 114 GLN A N 1
ATOM 928 C CA . GLN A 1 114 ? 9.567 8.554 3.739 1.00 86.25 114 GLN A CA 1
ATOM 929 C C . GLN A 1 114 ? 10.214 7.813 4.901 1.00 86.25 114 GLN A C 1
ATOM 931 O O . GLN A 1 114 ? 11.403 7.995 5.097 1.00 86.25 114 GLN A O 1
ATOM 936 N N . GLU A 1 115 ? 9.495 6.962 5.634 1.00 84.69 115 GLU A N 1
ATOM 937 C CA . GLU A 1 115 ? 10.110 6.222 6.747 1.00 84.69 115 GLU A CA 1
ATOM 938 C C . GLU A 1 115 ? 11.164 5.230 6.271 1.00 84.69 115 GLU A C 1
ATOM 940 O O . GLU A 1 115 ? 12.229 5.127 6.871 1.00 84.69 115 GLU A O 1
ATOM 945 N N . ARG A 1 116 ? 10.935 4.588 5.122 1.00 81.44 116 ARG A N 1
ATOM 946 C CA . ARG A 1 116 ? 11.943 3.718 4.514 1.00 81.44 116 ARG A CA 1
ATOM 947 C C . ARG A 1 116 ? 13.214 4.471 4.107 1.00 81.44 116 ARG A C 1
ATOM 949 O O . ARG A 1 116 ? 14.283 3.879 4.116 1.00 81.44 116 ARG A O 1
ATOM 956 N N . LYS A 1 117 ? 13.091 5.745 3.718 1.00 74.88 117 LYS A N 1
ATOM 957 C CA . LYS A 1 117 ? 14.218 6.608 3.330 1.00 74.88 117 LYS A CA 1
ATOM 958 C C . LYS A 1 117 ? 14.869 7.312 4.520 1.00 74.88 117 LYS A C 1
ATOM 960 O O . LYS A 1 117 ? 16.080 7.439 4.542 1.00 74.88 117 LYS A O 1
ATOM 965 N N . GLY A 1 118 ? 14.085 7.719 5.514 1.00 59.62 118 GLY A N 1
ATOM 966 C CA . GLY A 1 118 ? 14.556 8.374 6.736 1.00 59.62 118 GLY A CA 1
ATOM 967 C C . GLY A 1 118 ? 15.367 7.455 7.652 1.00 59.62 118 GLY A C 1
ATOM 968 O O . GLY A 1 118 ? 16.038 7.951 8.547 1.00 59.62 118 GLY A O 1
ATOM 969 N N . GLY A 1 119 ? 15.351 6.140 7.407 1.00 52.53 119 GLY A N 1
ATOM 970 C CA . GLY A 1 119 ? 16.299 5.189 7.992 1.00 52.53 119 GLY A CA 1
ATOM 971 C C . GLY A 1 119 ? 17.663 5.112 7.283 1.00 52.53 119 GLY A C 1
ATOM 972 O O . GLY A 1 119 ? 18.546 4.430 7.784 1.00 52.53 119 GLY A O 1
ATOM 973 N N . GLU A 1 120 ? 17.858 5.784 6.139 1.00 47.16 120 GLU A N 1
ATOM 974 C CA . GLU A 1 120 ? 19.120 5.786 5.369 1.00 47.16 120 GLU A CA 1
ATOM 975 C C . GLU A 1 120 ? 19.942 7.090 5.537 1.00 47.16 120 GLU A C 1
ATOM 977 O O . GLU A 1 120 ? 21.016 7.204 4.953 1.00 47.16 120 GLU A O 1
ATOM 982 N N . ASP A 1 121 ? 19.488 8.056 6.347 1.00 40.97 121 ASP A N 1
ATOM 983 C CA . ASP A 1 121 ? 20.143 9.365 6.565 1.00 40.97 121 ASP A CA 1
ATOM 984 C C . ASP A 1 121 ? 20.789 9.500 7.972 1.00 40.97 121 ASP A C 1
ATOM 986 O O . ASP A 1 121 ? 20.778 10.564 8.587 1.00 40.97 121 ASP A O 1
ATOM 990 N N . VAL A 1 122 ? 21.385 8.421 8.498 1.00 43.72 122 VAL A N 1
ATOM 991 C CA . VAL A 1 122 ? 22.331 8.462 9.639 1.00 43.72 122 VAL A CA 1
ATOM 992 C C . VAL A 1 122 ? 23.605 7.716 9.247 1.00 43.72 122 VAL A C 1
ATOM 994 O O . VAL A 1 122 ? 23.901 6.653 9.776 1.00 43.72 122 VAL A O 1
ATOM 997 N N . GLN A 1 123 ? 24.321 8.236 8.249 1.00 40.72 123 GLN A N 1
ATOM 998 C CA . GLN A 1 123 ? 25.747 7.976 7.998 1.00 40.72 123 GLN A CA 1
ATOM 999 C C . GLN A 1 123 ? 26.209 8.826 6.804 1.00 40.72 123 GLN A C 1
ATOM 1001 O O . GLN A 1 123 ? 26.384 8.331 5.689 1.00 40.72 123 GLN A O 1
ATOM 1006 N N . ARG A 1 124 ? 26.396 10.129 7.020 1.00 34.56 124 ARG A N 1
ATOM 1007 C CA . ARG A 1 124 ? 27.353 10.919 6.239 1.00 34.56 124 ARG A CA 1
ATOM 1008 C C . ARG A 1 124 ? 27.784 12.168 6.978 1.00 34.56 124 ARG A C 1
ATOM 1010 O O . ARG A 1 124 ? 26.902 12.812 7.582 1.00 34.56 124 ARG A O 1
#